Protein AF-A0AAJ2U701-F1 (afdb_monomer)

Sequence (96 aa):
MCEDTARRWRHRFCLERLEGLEDRPRPGRPRVFTPVEVAEVKALACSHPADHDLPLTRWSTTEFGVDRHGSPTPCGRSTRSSSATSPNLSLNSPMK

pLDDT: mean 72.24, std 18.46, range [38.38, 95.12]

Mean predicted aligned error: 15.22 Å

Structure (mmCIF, N/CA/C/O backbone):
data_AF-A0AAJ2U701-F1
#
_entry.id   AF-A0AAJ2U701-F1
#
loop_
_atom_site.group_PDB
_atom_site.id
_atom_site.type_symbol
_a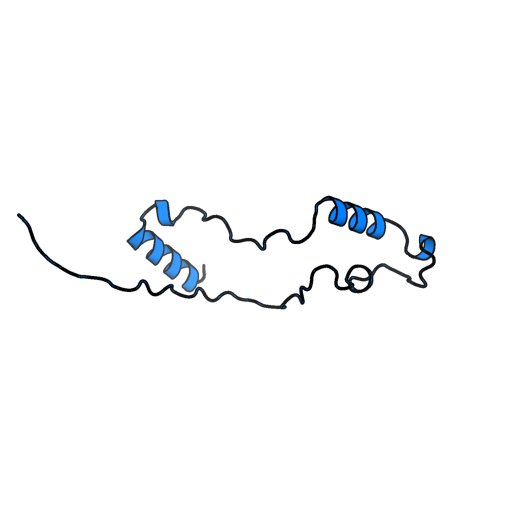tom_site.label_atom_id
_atom_site.label_alt_id
_atom_site.label_comp_id
_atom_site.label_asym_id
_atom_site.label_entity_id
_atom_site.label_seq_id
_atom_site.pdbx_PDB_ins_code
_atom_site.Cartn_x
_ato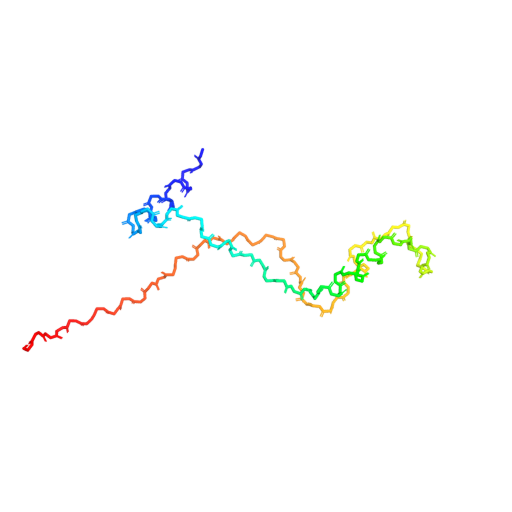m_site.Cartn_y
_atom_site.Cartn_z
_atom_site.occupancy
_atom_site.B_iso_or_equiv
_atom_site.auth_seq_id
_atom_site.auth_comp_id
_atom_site.auth_asym_id
_atom_site.auth_atom_id
_atom_site.pdbx_PDB_model_num
ATOM 1 N N . MET A 1 1 ? 5.815 15.409 22.599 1.00 57.53 1 MET A N 1
ATOM 2 C CA . MET A 1 1 ? 4.475 14.848 22.310 1.00 57.53 1 MET A CA 1
ATOM 3 C C . MET A 1 1 ? 3.561 15.992 21.904 1.00 57.53 1 MET A C 1
ATOM 5 O O . MET A 1 1 ? 3.487 16.955 22.652 1.00 57.53 1 MET A O 1
ATOM 9 N N . CYS A 1 2 ? 2.923 15.946 20.734 1.00 81.12 2 CYS A N 1
ATOM 10 C CA . CYS A 1 2 ? 2.004 17.012 20.317 1.00 81.12 2 CYS A CA 1
ATOM 11 C C . CYS A 1 2 ? 0.693 16.977 21.126 1.00 81.12 2 CYS A C 1
ATOM 13 O O . CYS A 1 2 ? 0.215 15.905 21.515 1.00 81.12 2 CYS A O 1
ATOM 15 N N . GLU A 1 3 ? 0.112 18.152 21.375 1.00 83.56 3 GLU A N 1
ATOM 16 C CA . GLU A 1 3 ? -1.090 18.320 22.201 1.00 83.56 3 GLU A CA 1
ATOM 17 C C . GLU A 1 3 ? -2.289 17.523 21.657 1.00 83.56 3 GLU A C 1
ATOM 19 O O . GLU A 1 3 ? -3.021 16.886 22.420 1.00 83.56 3 GLU A O 1
ATOM 24 N N . ASP A 1 4 ? -2.433 17.466 20.331 1.00 84.19 4 ASP A N 1
ATOM 25 C CA . ASP A 1 4 ? -3.494 16.730 19.636 1.00 84.19 4 ASP A CA 1
ATOM 26 C C . ASP A 1 4 ? -3.492 15.228 19.921 1.00 84.19 4 ASP A C 1
ATOM 28 O O . ASP A 1 4 ? -4.549 14.589 19.972 1.00 84.19 4 ASP A O 1
ATOM 32 N N . THR A 1 5 ? -2.308 14.645 20.109 1.00 85.25 5 THR A N 1
ATOM 33 C CA . THR A 1 5 ? -2.183 13.224 20.445 1.00 85.25 5 THR A CA 1
ATOM 34 C C . THR A 1 5 ? -2.594 13.006 21.897 1.00 85.25 5 THR A C 1
ATOM 36 O O . THR A 1 5 ? -3.423 12.140 22.172 1.00 85.25 5 THR A O 1
ATOM 39 N N . ALA A 1 6 ? -2.134 13.856 22.822 1.00 88.62 6 ALA A N 1
ATOM 40 C CA . ALA A 1 6 ? -2.512 13.768 24.233 1.00 88.62 6 ALA A CA 1
ATOM 41 C C . ALA A 1 6 ? -4.021 1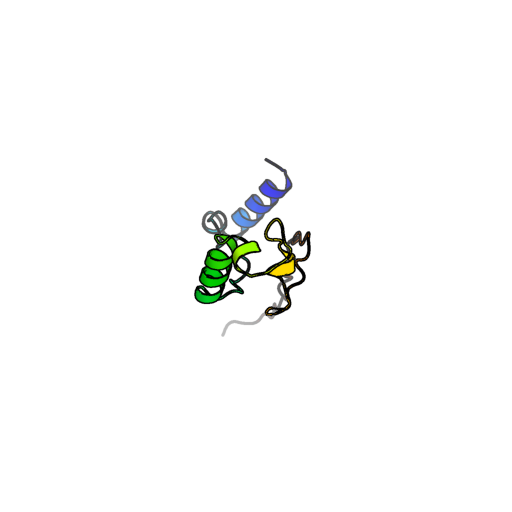3.981 24.466 1.00 88.62 6 ALA A C 1
ATOM 43 O O . ALA A 1 6 ? -4.607 13.324 25.329 1.00 88.62 6 ALA A O 1
ATOM 44 N N . ARG A 1 7 ? -4.673 14.872 23.703 1.00 91.50 7 ARG A N 1
ATOM 45 C CA . ARG A 1 7 ? -6.136 15.072 23.750 1.00 91.50 7 ARG A CA 1
ATOM 46 C C . ARG A 1 7 ? -6.896 13.813 23.312 1.00 91.50 7 ARG A C 1
ATOM 48 O O . ARG A 1 7 ? -7.831 13.399 23.992 1.00 91.50 7 ARG A O 1
ATOM 55 N N . ARG A 1 8 ? -6.460 13.156 22.230 1.00 87.56 8 ARG A N 1
ATOM 56 C CA . ARG A 1 8 ? -7.072 11.907 21.726 1.00 87.56 8 ARG A CA 1
ATOM 57 C C . ARG A 1 8 ? -6.952 10.750 22.713 1.00 87.56 8 ARG A C 1
ATOM 59 O O . ARG A 1 8 ? -7.890 9.978 22.872 1.00 87.56 8 ARG A O 1
ATOM 66 N N . TRP A 1 9 ? -5.802 10.627 23.369 1.00 91.06 9 TRP A N 1
ATOM 67 C CA . TRP A 1 9 ? -5.564 9.588 24.372 1.00 91.06 9 TRP A CA 1
ATOM 68 C C . TRP A 1 9 ? -6.424 9.805 25.615 1.00 91.06 9 TRP A C 1
ATOM 70 O O . TRP A 1 9 ? -7.078 8.870 26.064 1.00 91.06 9 TRP A O 1
ATOM 80 N N . ARG A 1 10 ? -6.511 11.049 26.106 1.00 93.06 10 ARG A N 1
ATOM 81 C CA . ARG A 1 10 ? -7.396 11.404 27.226 1.00 93.06 10 ARG A CA 1
ATOM 82 C C . ARG A 1 10 ? -8.864 11.112 26.921 1.00 93.06 10 ARG A C 1
ATOM 84 O O . ARG A 1 10 ? -9.538 10.515 27.748 1.00 93.06 10 ARG A O 1
ATOM 91 N N . HIS A 1 11 ? -9.338 11.470 25.728 1.00 92.81 11 HIS A N 1
ATOM 92 C CA . HIS A 1 11 ? -10.712 11.179 25.315 1.00 92.81 11 HIS A CA 1
ATOM 93 C C . HIS A 1 11 ? -11.012 9.671 25.310 1.00 92.81 11 HIS A C 1
ATOM 95 O O . HIS A 1 11 ? -12.011 9.2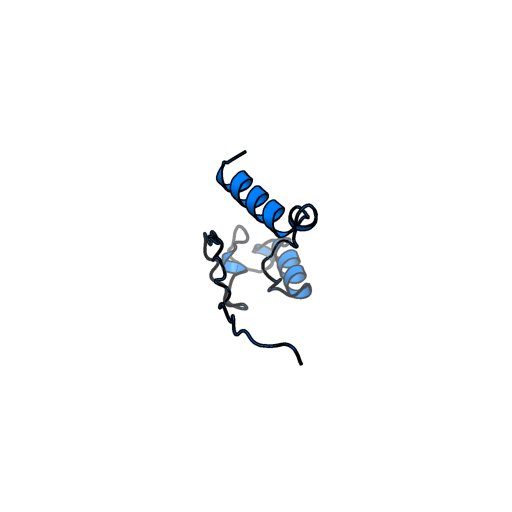53 25.887 1.00 92.81 11 HIS A O 1
ATOM 101 N N . ARG A 1 12 ? -10.117 8.850 24.737 1.00 92.31 12 ARG A N 1
ATOM 102 C CA . ARG A 1 12 ? -10.259 7.383 24.754 1.00 92.31 12 ARG A CA 1
ATOM 103 C C . ARG A 1 12 ? -10.255 6.822 26.175 1.00 92.31 12 ARG A C 1
ATOM 105 O O . ARG A 1 12 ? -11.114 6.018 26.507 1.00 92.31 12 ARG A O 1
ATOM 112 N N . PHE A 1 13 ? -9.357 7.301 27.032 1.00 91.50 13 PHE A N 1
ATOM 113 C CA . PHE A 1 13 ? -9.283 6.864 28.426 1.00 91.50 13 PHE A CA 1
ATOM 114 C C . PHE A 1 13 ? -10.549 7.205 29.230 1.00 91.50 13 PHE A C 1
ATOM 116 O O . PHE A 1 13 ? -11.000 6.406 30.045 1.00 91.50 13 PHE A O 1
ATOM 123 N N . CYS A 1 14 ? -11.152 8.374 29.007 1.00 95.12 14 CYS A N 1
ATOM 124 C CA . CYS A 1 14 ? -12.393 8.749 29.687 1.00 95.12 14 CYS A CA 1
ATOM 125 C C . CYS A 1 14 ? -13.571 7.826 29.336 1.00 95.12 14 CYS A C 1
ATOM 127 O O . CYS A 1 14 ? -14.429 7.612 30.188 1.00 95.12 14 CYS A O 1
ATOM 129 N N . LEU A 1 15 ? -13.610 7.295 28.110 1.00 93.94 15 LEU A N 1
ATOM 130 C CA . LEU A 1 15 ? -14.702 6.449 27.620 1.00 93.94 15 LEU A CA 1
ATOM 131 C C . LEU A 1 15 ? -14.465 4.959 27.889 1.00 93.94 15 LEU A C 1
ATOM 133 O O . LEU A 1 15 ? -15.362 4.265 28.351 1.00 93.94 15 LEU A O 1
ATOM 137 N N . GLU A 1 16 ? -13.255 4.483 27.609 1.00 92.94 16 GLU A N 1
ATOM 138 C CA . GLU A 1 16 ? -12.916 3.055 27.518 1.00 92.94 16 GLU A CA 1
ATOM 139 C C . GLU A 1 16 ? -11.844 2.649 28.552 1.00 92.94 16 GLU A C 1
ATOM 141 O O . GLU A 1 16 ? -11.382 1.513 28.575 1.00 92.94 16 GLU A O 1
ATOM 146 N N . ARG A 1 17 ? -11.411 3.575 29.423 1.00 92.44 17 ARG A N 1
ATOM 147 C CA . ARG A 1 17 ? -10.377 3.348 30.451 1.00 92.44 17 ARG A CA 1
ATOM 148 C C . ARG A 1 17 ? -9.099 2.755 29.843 1.00 92.44 17 ARG A C 1
ATOM 150 O O . ARG A 1 17 ? -8.515 3.363 28.947 1.00 92.44 17 ARG A O 1
ATOM 157 N N . LEU A 1 18 ? -8.625 1.630 30.377 1.00 91.19 18 LEU A N 1
ATOM 158 C CA . LEU A 1 18 ? -7.398 0.969 29.935 1.00 91.19 18 LEU A CA 1
ATOM 159 C C . LEU A 1 18 ? -7.559 0.332 28.546 1.00 91.19 18 LEU A C 1
ATOM 161 O O . LEU A 1 18 ? -6.629 0.426 27.751 1.00 91.19 18 LEU A O 1
ATOM 165 N N . GLU A 1 19 ? -8.738 -0.205 28.217 1.00 86.56 19 GLU A N 1
ATOM 166 C CA . GLU A 1 19 ? -9.031 -0.830 26.913 1.00 86.56 19 GLU A CA 1
ATOM 167 C C . GLU A 1 19 ? -8.897 0.181 25.760 1.00 86.56 19 GLU A C 1
ATOM 169 O O . GLU A 1 19 ? -8.384 -0.128 24.687 1.00 86.56 19 GLU A O 1
ATOM 174 N N . GLY A 1 20 ? -9.241 1.452 26.000 1.00 87.19 20 GLY A N 1
ATOM 175 C CA . GLY A 1 20 ? -9.104 2.516 24.997 1.00 87.19 20 GLY A CA 1
ATOM 176 C C . GLY A 1 20 ? -7.670 2.908 24.649 1.00 87.19 20 GLY A C 1
ATOM 177 O O . GLY A 1 20 ? -7.444 3.642 23.673 1.00 87.19 20 GLY A O 1
ATOM 178 N N . LEU A 1 21 ? -6.705 2.450 25.446 1.00 90.31 21 LEU A N 1
ATOM 179 C CA . LEU A 1 21 ? -5.283 2.694 25.243 1.00 90.31 21 LEU A CA 1
ATOM 180 C C . LEU A 1 21 ? -4.583 1.572 24.476 1.00 90.31 21 LEU A C 1
ATOM 182 O O . LEU A 1 21 ? -3.436 1.770 24.073 1.00 90.31 21 LEU A O 1
ATOM 186 N N . GLU A 1 22 ? -5.261 0.448 24.238 1.00 89.75 22 GLU A N 1
ATOM 187 C CA . GLU A 1 22 ? -4.720 -0.642 23.434 1.00 89.75 22 GLU A CA 1
ATOM 188 C C . GLU A 1 22 ? -4.449 -0.199 21.989 1.00 89.75 22 GLU A C 1
ATOM 190 O O . GLU A 1 22 ? -5.074 0.732 21.451 1.00 89.75 22 GLU A O 1
ATOM 195 N N . ASP A 1 23 ? -3.473 -0.859 21.358 1.00 86.62 23 ASP A N 1
ATOM 196 C CA . ASP A 1 23 ? -3.154 -0.613 19.957 1.00 86.62 23 ASP A CA 1
ATOM 197 C C . ASP A 1 23 ? -4.287 -1.155 19.091 1.00 86.62 23 ASP A C 1
ATOM 199 O O . ASP A 1 23 ? -4.455 -2.359 18.892 1.00 86.62 23 ASP A O 1
ATOM 203 N N . ARG A 1 24 ? -5.115 -0.235 18.603 1.00 83.44 24 ARG A N 1
ATOM 204 C CA . ARG A 1 24 ? -6.213 -0.591 17.713 1.00 83.44 24 ARG A CA 1
ATOM 205 C C . ARG A 1 24 ? -5.638 -1.097 16.395 1.00 83.44 24 ARG A C 1
ATOM 207 O O . ARG A 1 24 ? -4.650 -0.532 15.918 1.00 83.44 24 ARG A O 1
ATOM 214 N N . PRO A 1 25 ? -6.290 -2.081 15.751 1.00 82.62 25 PRO A N 1
ATOM 215 C CA . PRO A 1 25 ? -5.847 -2.583 14.461 1.00 82.62 25 PRO A CA 1
ATOM 216 C C . PRO A 1 25 ? -5.690 -1.406 13.505 1.00 82.62 25 PRO A C 1
ATOM 218 O O . PRO A 1 25 ? -6.653 -0.694 13.211 1.00 82.62 25 PRO A O 1
ATOM 221 N N . ARG A 1 26 ? -4.453 -1.160 13.062 1.00 82.25 26 ARG A N 1
ATOM 222 C CA . ARG A 1 26 ? -4.151 -0.045 12.171 1.00 82.25 26 ARG A CA 1
ATOM 223 C C . ARG A 1 26 ? -4.950 -0.269 10.889 1.00 82.25 26 ARG A C 1
ATOM 225 O O . ARG A 1 26 ? -4.688 -1.267 10.215 1.00 82.25 26 ARG A O 1
ATOM 232 N N . PRO A 1 27 ? -5.903 0.613 10.532 1.00 75.94 27 PRO A N 1
ATOM 233 C CA . PRO A 1 27 ? -6.618 0.481 9.275 1.00 75.94 27 PRO A CA 1
ATOM 234 C C . PRO A 1 27 ? -5.609 0.712 8.148 1.00 75.94 27 PRO A C 1
ATOM 236 O O . PRO A 1 27 ? -5.262 1.841 7.804 1.00 75.94 27 PRO A O 1
ATOM 239 N N . GLY A 1 28 ? -5.043 -0.383 7.651 1.00 82.19 28 GLY A N 1
ATOM 240 C CA . GLY A 1 28 ? -4.170 -0.402 6.492 1.00 82.19 28 GLY A CA 1
ATOM 241 C C . GLY A 1 28 ? -5.000 -0.372 5.217 1.00 82.19 28 GLY A C 1
ATOM 242 O O . GLY A 1 28 ? -6.173 -0.743 5.206 1.00 82.19 28 GLY A O 1
ATOM 243 N N . ARG A 1 29 ? -4.383 0.048 4.112 1.00 79.31 29 ARG A N 1
ATOM 244 C CA . ARG A 1 29 ? -4.997 -0.119 2.795 1.00 79.31 29 ARG A CA 1
ATOM 245 C C . ARG A 1 29 ? -5.153 -1.624 2.523 1.00 79.31 29 ARG A C 1
ATOM 247 O O . ARG A 1 29 ? -4.165 -2.346 2.688 1.00 79.31 29 ARG A O 1
ATOM 254 N N . PRO A 1 30 ? -6.338 -2.104 2.105 1.00 80.12 30 PRO A N 1
ATOM 255 C CA . PRO A 1 30 ? -6.489 -3.495 1.699 1.00 80.12 30 PRO A CA 1
ATOM 256 C C . PRO A 1 30 ? -5.514 -3.810 0.560 1.00 80.12 30 PRO A C 1
ATOM 258 O O . PRO A 1 30 ? -5.219 -2.955 -0.281 1.00 80.12 30 PRO A O 1
ATOM 261 N N . ARG A 1 31 ? -4.973 -5.031 0.552 1.00 78.38 31 ARG A N 1
ATOM 262 C CA . ARG A 1 31 ? -4.083 -5.480 -0.523 1.00 78.38 31 ARG A CA 1
ATOM 263 C C . ARG A 1 31 ? -4.892 -5.549 -1.816 1.00 78.38 31 ARG A C 1
ATOM 265 O O . ARG A 1 31 ? -5.885 -6.258 -1.872 1.00 78.38 31 ARG A O 1
ATOM 272 N N . VAL A 1 32 ? -4.465 -4.786 -2.819 1.00 85.19 32 VAL A N 1
ATOM 273 C CA . VAL A 1 32 ? -5.130 -4.722 -4.132 1.00 85.19 32 VAL A CA 1
ATOM 274 C C . VAL A 1 32 ? -4.557 -5.761 -5.097 1.00 85.19 32 VAL A C 1
ATOM 276 O O . VAL A 1 32 ? -5.280 -6.279 -5.931 1.00 85.19 32 VAL A O 1
ATOM 279 N N . PHE A 1 33 ? -3.277 -6.101 -4.950 1.00 82.31 33 PHE A N 1
ATOM 280 C CA . PHE A 1 33 ? -2.582 -7.032 -5.833 1.00 82.31 33 PHE A CA 1
ATOM 281 C C . PHE A 1 33 ? -2.562 -8.440 -5.252 1.00 82.31 33 PHE A C 1
ATOM 283 O O . PHE A 1 33 ? -2.300 -8.629 -4.055 1.00 82.31 33 PHE A O 1
ATOM 290 N N . THR A 1 34 ? -2.782 -9.424 -6.117 1.00 87.75 34 THR A N 1
ATOM 291 C CA . THR A 1 34 ? -2.620 -10.834 -5.768 1.00 87.75 34 THR A CA 1
ATOM 292 C C . THR A 1 34 ? -1.136 -11.153 -5.525 1.00 87.75 34 THR A C 1
ATOM 294 O O . THR A 1 34 ? -0.250 -10.491 -6.073 1.00 87.75 34 THR A O 1
ATOM 297 N N . PRO A 1 35 ? -0.808 -12.157 -4.691 1.00 86.12 35 PRO A N 1
ATOM 298 C CA . PRO A 1 35 ? 0.587 -12.522 -4.437 1.00 86.12 35 PRO A CA 1
ATOM 299 C C . PRO A 1 35 ? 1.321 -12.985 -5.704 1.00 86.12 35 PRO A C 1
ATOM 301 O O . PRO A 1 35 ? 2.525 -12.766 -5.804 1.00 86.12 35 PRO A O 1
ATOM 304 N N . VAL A 1 36 ? 0.599 -13.579 -6.661 1.00 89.56 36 VAL A N 1
ATOM 305 C CA . VAL A 1 36 ? 1.138 -14.016 -7.956 1.00 89.56 36 VAL A CA 1
ATOM 306 C C . VAL A 1 36 ? 1.549 -12.807 -8.793 1.00 89.56 36 VAL A C 1
ATOM 308 O O . VAL A 1 36 ? 2.710 -12.714 -9.173 1.00 89.56 36 VAL A O 1
ATOM 311 N N . GLU A 1 37 ? 0.666 -11.817 -8.954 1.00 87.25 37 GLU A N 1
ATOM 312 C CA . GLU A 1 37 ? 0.997 -10.571 -9.665 1.00 87.25 37 GLU A CA 1
ATOM 313 C C . GLU A 1 37 ? 2.187 -9.845 -9.019 1.00 87.25 37 GLU A C 1
ATOM 315 O O . GLU A 1 37 ? 3.065 -9.325 -9.705 1.00 87.25 37 GLU A O 1
ATOM 320 N N . VAL A 1 38 ? 2.262 -9.828 -7.682 1.00 88.06 38 VAL A N 1
ATOM 321 C CA . VAL A 1 38 ? 3.406 -9.235 -6.971 1.00 88.06 38 VAL A CA 1
ATOM 322 C C . VAL A 1 38 ? 4.700 -9.997 -7.260 1.00 88.06 38 VAL A C 1
ATOM 324 O O . VAL A 1 38 ? 5.756 -9.373 -7.365 1.00 88.06 38 VAL A O 1
ATOM 327 N N . ALA A 1 39 ? 4.649 -11.325 -7.352 1.00 90.44 39 ALA A N 1
ATOM 328 C CA . ALA A 1 39 ? 5.815 -12.142 -7.668 1.00 90.44 39 ALA A CA 1
ATOM 329 C C . ALA A 1 39 ? 6.280 -11.924 -9.115 1.00 90.44 39 ALA A C 1
ATOM 331 O O . ALA A 1 39 ? 7.476 -11.755 -9.338 1.00 90.44 39 ALA A O 1
ATOM 332 N N . GLU A 1 40 ? 5.351 -11.840 -10.067 1.00 88.00 40 GLU A N 1
ATOM 333 C CA . GLU A 1 40 ? 5.639 -11.564 -11.479 1.00 88.00 40 GLU A CA 1
ATOM 334 C C . GLU A 1 40 ? 6.280 -10.187 -11.669 1.00 88.00 40 GLU A C 1
ATOM 336 O O . GLU A 1 40 ? 7.344 -10.076 -12.276 1.00 88.00 40 GLU A O 1
ATOM 341 N N . VAL A 1 41 ? 5.699 -9.138 -11.075 1.00 87.44 41 VAL A N 1
ATOM 342 C CA . VAL A 1 41 ? 6.263 -7.779 -11.147 1.00 87.44 41 VAL A CA 1
ATOM 343 C C . VAL A 1 41 ? 7.653 -7.725 -10.514 1.00 87.44 41 VAL A C 1
ATOM 345 O O . VAL A 1 41 ? 8.543 -7.057 -11.035 1.00 87.44 41 VAL A O 1
ATOM 348 N N . LYS A 1 42 ? 7.875 -8.448 -9.410 1.00 88.88 42 LYS A N 1
ATOM 349 C CA . LYS A 1 42 ? 9.206 -8.546 -8.793 1.00 88.88 42 LYS A CA 1
ATOM 350 C C . LYS A 1 42 ? 10.204 -9.271 -9.690 1.00 88.88 42 LYS A C 1
ATOM 352 O O . LYS A 1 42 ? 11.330 -8.803 -9.806 1.00 88.88 42 LYS A O 1
ATOM 357 N N . ALA A 1 43 ? 9.805 -10.375 -10.320 1.00 89.50 43 ALA A N 1
ATOM 358 C CA . ALA A 1 43 ? 10.659 -11.105 -11.251 1.00 89.50 43 ALA A CA 1
ATOM 359 C C . ALA A 1 43 ? 11.062 -10.216 -12.439 1.00 89.50 43 ALA A C 1
ATOM 361 O O . ALA A 1 43 ? 12.247 -10.120 -12.755 1.00 89.50 43 ALA A O 1
ATOM 362 N N . LEU A 1 44 ? 10.100 -9.486 -13.015 1.00 87.44 44 LEU A N 1
ATOM 363 C CA . LEU A 1 44 ? 10.349 -8.509 -14.076 1.00 87.44 44 LEU A CA 1
ATOM 364 C C . LEU A 1 44 ? 11.294 -7.393 -13.611 1.00 87.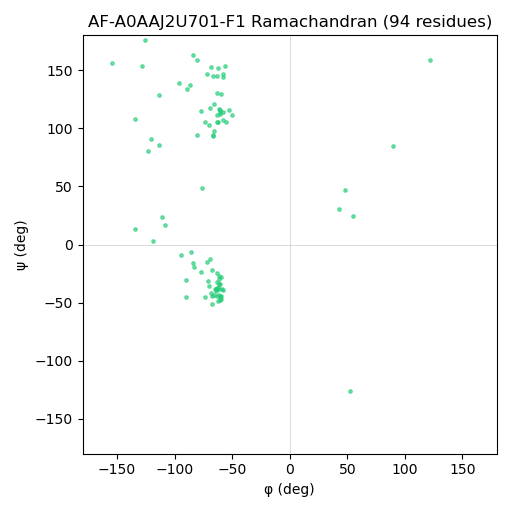44 44 LEU A C 1
ATOM 366 O O . LEU A 1 44 ? 12.292 -7.117 -14.270 1.00 87.44 44 LEU A O 1
ATOM 370 N N . ALA A 1 45 ? 11.058 -6.803 -12.438 1.00 85.69 45 ALA A N 1
ATOM 371 C CA . ALA A 1 45 ? 11.910 -5.738 -11.909 1.00 85.69 45 ALA A CA 1
ATOM 372 C C . ALA A 1 45 ? 13.360 -6.177 -11.625 1.00 85.69 45 ALA A C 1
ATOM 374 O O . ALA A 1 45 ? 14.260 -5.337 -11.621 1.00 85.69 45 ALA A O 1
ATOM 375 N N . CYS A 1 46 ? 13.593 -7.470 -11.386 1.00 89.31 46 CYS A N 1
ATOM 376 C CA . CYS A 1 46 ? 14.929 -8.033 -11.189 1.00 89.31 46 CYS A CA 1
ATOM 377 C C . CYS A 1 46 ? 15.662 -8.378 -12.497 1.00 89.31 46 CYS A C 1
ATOM 379 O O . CYS A 1 46 ? 16.875 -8.567 -12.460 1.00 89.31 46 CYS A O 1
ATOM 381 N N . SER A 1 47 ? 14.962 -8.463 -13.630 1.00 86.06 47 SER A N 1
ATOM 382 C CA . SER A 1 47 ? 15.572 -8.656 -14.958 1.00 86.06 47 SER A CA 1
ATOM 383 C C . SER A 1 47 ? 16.039 -7.331 -15.575 1.00 86.06 47 SER A C 1
ATOM 385 O O . SER A 1 47 ? 15.632 -6.269 -15.102 1.00 86.06 47 SER A O 1
ATOM 387 N N . HIS A 1 48 ? 16.907 -7.337 -16.593 1.00 82.94 48 HIS A N 1
ATOM 388 C CA . HIS A 1 48 ? 17.331 -6.093 -17.241 1.00 82.94 48 HIS A CA 1
ATOM 389 C C . HIS A 1 48 ? 16.335 -5.715 -18.352 1.00 82.94 48 HIS A C 1
ATOM 391 O O . HIS A 1 48 ? 15.927 -6.592 -19.105 1.00 82.94 48 HIS A O 1
ATOM 397 N N . PRO A 1 49 ? 15.931 -4.439 -18.515 1.00 82.56 49 PRO A N 1
ATOM 398 C CA . PRO A 1 49 ? 14.963 -4.075 -19.552 1.00 82.56 49 PRO A CA 1
ATOM 399 C C . PRO A 1 49 ? 15.429 -4.405 -20.978 1.00 82.56 49 PRO A C 1
ATOM 401 O O . PRO A 1 49 ? 14.592 -4.677 -21.834 1.00 82.56 49 PRO A O 1
ATOM 404 N N . ALA A 1 50 ? 16.746 -4.426 -21.224 1.00 80.94 50 ALA A N 1
ATOM 405 C CA . ALA A 1 50 ? 17.291 -4.830 -22.520 1.00 80.94 50 ALA A CA 1
ATOM 406 C C . ALA A 1 50 ? 17.065 -6.321 -22.829 1.00 80.94 50 ALA A C 1
ATOM 408 O O . ALA A 1 50 ? 17.037 -6.684 -23.998 1.00 80.94 50 ALA A O 1
ATOM 409 N N . ASP A 1 51 ? 16.846 -7.163 -21.812 1.00 83.00 51 ASP A N 1
ATOM 410 C CA . ASP A 1 51 ? 16.484 -8.577 -21.998 1.00 83.00 51 ASP A CA 1
ATOM 411 C C . ASP A 1 51 ? 15.042 -8.735 -22.519 1.00 83.00 51 ASP A C 1
ATOM 413 O O . ASP A 1 51 ? 14.660 -9.810 -22.973 1.00 83.00 51 ASP A O 1
ATOM 417 N N . HIS A 1 52 ? 14.236 -7.669 -22.444 1.00 79.81 52 HIS A N 1
ATOM 418 C CA . HIS A 1 52 ? 12.836 -7.628 -22.883 1.00 79.81 52 HIS A CA 1
ATOM 419 C C . HIS A 1 52 ? 12.640 -6.808 -24.163 1.00 79.81 52 HIS A C 1
ATOM 421 O O . HIS A 1 52 ? 11.519 -6.392 -24.451 1.00 79.81 52 HIS A O 1
ATOM 427 N N . ASP A 1 53 ? 13.722 -6.528 -24.900 1.00 78.38 53 ASP A N 1
ATOM 428 C CA . ASP A 1 53 ? 13.724 -5.722 -26.132 1.00 78.38 53 ASP A CA 1
ATOM 429 C C . ASP A 1 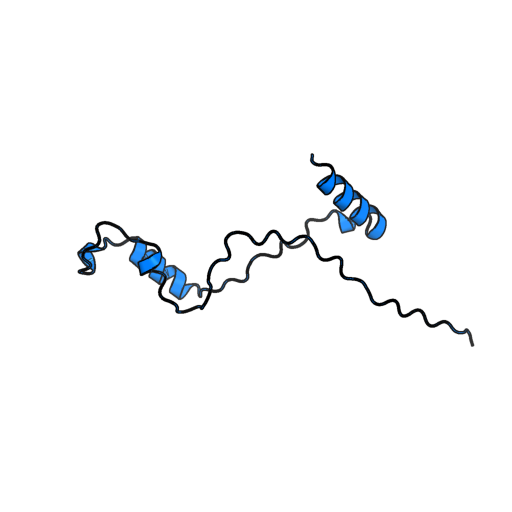53 ? 13.106 -4.319 -25.965 1.00 78.38 53 ASP A C 1
ATOM 431 O O . ASP A 1 53 ? 12.639 -3.688 -26.918 1.00 78.38 53 ASP A O 1
ATOM 435 N N . LEU A 1 54 ? 13.116 -3.794 -24.735 1.00 79.31 54 LEU A N 1
ATOM 436 C CA . LEU A 1 54 ? 12.635 -2.452 -24.440 1.00 79.31 54 LEU A CA 1
ATOM 437 C C . LEU A 1 54 ? 13.792 -1.454 -24.589 1.00 79.31 54 LEU A C 1
ATOM 439 O O . LEU A 1 54 ? 14.866 -1.679 -24.022 1.00 79.31 54 LEU A O 1
ATOM 443 N N . PRO A 1 55 ? 13.597 -0.301 -25.261 1.00 79.25 55 PRO A N 1
ATOM 444 C CA . PRO A 1 55 ? 14.598 0.765 -25.339 1.00 79.25 55 PRO A CA 1
ATOM 445 C C . PRO A 1 55 ? 14.666 1.558 -24.019 1.00 79.25 55 PRO A C 1
ATOM 447 O O . PRO A 1 55 ? 14.598 2.787 -23.996 1.00 79.25 55 PRO A O 1
ATOM 450 N N . LEU A 1 56 ? 14.755 0.850 -22.893 1.00 79.38 56 LEU A N 1
ATOM 451 C CA . LEU A 1 56 ? 14.758 1.396 -21.544 1.00 79.38 56 LEU A CA 1
ATOM 452 C C . LEU A 1 56 ? 16.117 1.155 -20.894 1.00 79.38 56 LEU A C 1
ATOM 454 O O . LEU A 1 56 ? 16.597 0.032 -20.799 1.00 79.38 56 LEU A O 1
ATOM 458 N N . THR A 1 57 ? 16.720 2.212 -20.356 1.00 81.88 57 THR A N 1
ATOM 459 C CA . THR A 1 57 ? 17.963 2.089 -19.575 1.00 81.88 57 THR A CA 1
ATOM 460 C C . THR A 1 57 ? 17.706 1.562 -18.158 1.00 81.88 57 THR A C 1
ATOM 462 O O . THR A 1 57 ? 18.596 1.008 -17.518 1.00 81.88 57 THR A O 1
ATOM 465 N N . ARG A 1 58 ? 16.488 1.746 -17.639 1.00 82.50 58 ARG A N 1
ATOM 466 C CA . ARG A 1 58 ? 16.051 1.266 -16.322 1.00 82.50 58 ARG A CA 1
ATOM 467 C C . ARG A 1 58 ? 14.538 1.078 -16.306 1.00 82.50 58 ARG A C 1
ATOM 469 O O . ARG A 1 58 ? 13.828 1.780 -17.024 1.00 82.50 58 ARG A O 1
ATOM 476 N N . TRP A 1 59 ? 14.049 0.225 -15.415 1.00 83.12 59 TRP A N 1
ATOM 477 C CA . TRP A 1 59 ? 12.618 0.123 -15.147 1.00 83.12 59 TRP A CA 1
ATOM 478 C C . TRP A 1 59 ? 12.043 1.428 -14.580 1.00 83.12 59 TRP A C 1
ATOM 480 O O . TRP A 1 59 ? 12.698 2.128 -13.799 1.00 83.12 59 TRP A O 1
ATOM 490 N N . SER A 1 60 ? 10.801 1.746 -14.947 1.00 80.94 60 SER A N 1
ATOM 491 C CA . SER A 1 60 ? 10.060 2.893 -14.417 1.00 80.94 60 SER A CA 1
ATOM 492 C C . SER A 1 60 ? 8.683 2.459 -13.907 1.00 80.94 60 SER A C 1
ATOM 494 O O . SER A 1 60 ? 8.125 1.463 -14.362 1.00 80.94 60 SER A O 1
ATOM 496 N N . THR A 1 61 ? 8.122 3.201 -12.948 1.00 73.00 61 THR A N 1
ATOM 497 C CA . THR A 1 61 ? 6.798 2.904 -12.375 1.00 73.00 61 THR A CA 1
ATOM 498 C C . THR A 1 61 ? 5.683 2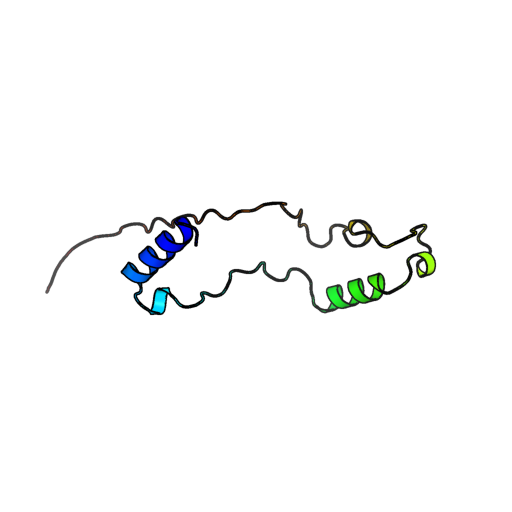.967 -13.422 1.00 73.00 61 THR A C 1
ATOM 500 O O . THR A 1 61 ? 4.687 2.268 -13.275 1.00 73.00 61 THR A O 1
ATOM 503 N N . THR A 1 62 ? 5.853 3.765 -14.481 1.00 74.19 62 THR A N 1
ATOM 504 C CA . THR A 1 62 ? 4.900 3.858 -15.597 1.00 74.19 62 THR A CA 1
ATOM 505 C C . THR A 1 62 ? 4.805 2.540 -16.362 1.00 74.19 62 THR A C 1
ATOM 507 O O . THR A 1 62 ? 3.705 2.118 -16.700 1.00 74.19 62 THR A O 1
ATOM 510 N N . GLU A 1 63 ? 5.927 1.837 -16.538 1.00 70.69 63 GLU A N 1
ATOM 511 C CA . GLU A 1 63 ? 5.973 0.563 -17.275 1.00 70.69 63 GLU A CA 1
ATOM 512 C C . GLU A 1 63 ? 5.293 -0.580 -16.513 1.00 70.69 63 GLU A C 1
ATOM 514 O O . GLU A 1 63 ? 4.675 -1.458 -17.105 1.00 70.69 63 GLU A O 1
ATOM 519 N N . PHE A 1 64 ? 5.339 -0.548 -15.178 1.00 69.62 64 PHE A N 1
ATOM 520 C CA . PHE A 1 64 ? 4.585 -1.482 -14.331 1.00 69.62 64 PHE A CA 1
ATOM 521 C C . PHE A 1 64 ? 3.146 -1.018 -14.055 1.00 69.62 64 PHE A C 1
ATOM 523 O O . PHE A 1 64 ? 2.374 -1.730 -13.412 1.00 69.62 64 PHE A O 1
ATOM 530 N N . GLY A 1 65 ? 2.804 0.198 -14.483 1.00 62.69 65 GLY A N 1
ATOM 531 C CA . GLY A 1 65 ? 1.667 0.977 -14.006 1.00 62.69 65 GLY A CA 1
ATOM 532 C C . GLY A 1 65 ? 0.542 1.158 -15.017 1.00 62.69 65 GLY A C 1
ATOM 533 O O . GLY A 1 65 ? -0.222 2.112 -14.884 1.00 62.69 65 GLY A O 1
ATOM 534 N N . VAL A 1 66 ? 0.406 0.277 -16.010 1.00 48.44 66 VAL A N 1
ATOM 535 C CA . VAL A 1 66 ? -0.760 0.299 -16.903 1.00 48.44 66 VAL A CA 1
ATOM 536 C C . VAL A 1 66 ? -1.944 -0.382 -16.214 1.00 48.44 66 VAL A C 1
ATOM 538 O O . VAL A 1 66 ? -2.081 -1.603 -16.200 1.00 48.44 66 VAL A O 1
ATOM 541 N N . ASP A 1 67 ? -2.750 0.456 -15.565 1.00 52.69 67 ASP A N 1
ATOM 542 C CA . ASP A 1 67 ? -4.221 0.437 -15.518 1.00 52.69 67 ASP A CA 1
ATOM 543 C C . ASP A 1 67 ? -4.957 -0.907 -15.341 1.00 52.69 67 ASP A C 1
ATOM 545 O O . ASP A 1 67 ? -6.075 -1.077 -15.812 1.00 52.69 67 ASP A O 1
ATOM 549 N N . ARG A 1 68 ? -4.387 -1.896 -14.645 1.00 51.53 68 ARG A N 1
ATOM 550 C CA . ARG A 1 68 ? -5.134 -3.138 -14.358 1.00 51.53 68 ARG A CA 1
ATOM 551 C C . ARG A 1 68 ? -6.046 -3.026 -13.130 1.00 51.53 68 ARG A C 1
ATOM 553 O O . ARG A 1 68 ? -6.984 -3.799 -12.995 1.00 51.53 68 ARG A O 1
ATOM 560 N N . HIS A 1 69 ? -5.791 -2.048 -12.252 1.00 54.47 69 HIS A N 1
ATOM 561 C CA . HIS A 1 69 ? -6.435 -1.940 -10.931 1.00 54.47 69 HIS A CA 1
ATOM 562 C C . HIS A 1 69 ? -6.943 -0.531 -10.570 1.00 54.47 69 HIS A C 1
ATOM 564 O O . HIS A 1 69 ? -7.240 -0.277 -9.402 1.00 54.47 69 HIS A O 1
ATOM 570 N N . GLY A 1 70 ? -7.028 0.396 -11.538 1.00 49.03 70 GLY A N 1
ATOM 571 C CA . GLY A 1 70 ? -7.761 1.665 -11.403 1.00 49.03 70 GLY A CA 1
ATOM 572 C C . GLY A 1 70 ? -7.494 2.458 -10.116 1.00 49.03 70 GLY A C 1
ATOM 573 O O . GLY A 1 70 ? -8.426 2.896 -9.446 1.00 49.03 70 GLY A O 1
ATOM 574 N N . SER A 1 71 ? -6.233 2.628 -9.720 1.00 47.41 71 SER A N 1
ATOM 575 C CA . SER A 1 71 ? -5.892 3.399 -8.523 1.00 47.41 71 SER A CA 1
ATOM 576 C C . SER A 1 71 ? -4.979 4.565 -8.888 1.00 47.41 71 SER A C 1
ATOM 578 O O . SER A 1 71 ? -3.760 4.410 -8.782 1.00 47.41 71 SER A O 1
ATOM 580 N N . PRO A 1 72 ? -5.513 5.759 -9.202 1.00 49.00 72 PRO A N 1
ATOM 581 C CA . PRO A 1 72 ? -4.726 6.966 -9.016 1.00 49.00 72 PRO A CA 1
ATOM 582 C C . PRO A 1 72 ? -4.392 7.043 -7.524 1.00 49.00 72 PRO A C 1
ATOM 584 O O . PRO A 1 72 ? -5.276 7.164 -6.677 1.00 49.00 72 PRO A O 1
ATOM 587 N N . THR A 1 73 ? -3.117 6.891 -7.172 1.00 58.16 73 THR A N 1
ATOM 588 C CA . THR A 1 73 ? -2.640 7.174 -5.817 1.00 58.16 73 THR A CA 1
ATOM 589 C C . THR A 1 73 ? -2.981 8.627 -5.499 1.00 58.16 73 THR A C 1
ATOM 591 O O . THR A 1 73 ? -2.397 9.513 -6.126 1.00 58.16 73 THR A O 1
ATOM 594 N N . PRO A 1 74 ? -3.871 8.927 -4.534 1.00 46.53 74 PRO A N 1
ATOM 595 C CA . PRO A 1 74 ? -3.958 10.279 -4.036 1.00 46.53 74 PRO A CA 1
ATOM 596 C C . PRO A 1 74 ? -2.723 10.471 -3.166 1.00 46.53 74 PRO A C 1
ATOM 598 O O . PRO A 1 74 ? -2.626 9.930 -2.060 1.00 46.53 74 PRO A O 1
ATOM 601 N N . CYS A 1 75 ? -1.754 11.220 -3.684 1.00 50.19 75 CYS A N 1
ATOM 602 C CA . CYS A 1 75 ? -0.762 11.856 -2.843 1.00 50.19 75 CYS A CA 1
ATOM 603 C C . CYS A 1 75 ? -1.522 12.711 -1.811 1.00 50.19 75 CYS A C 1
ATOM 605 O O . CYS A 1 75 ? -2.120 13.730 -2.138 1.00 50.19 75 CYS A O 1
ATOM 607 N N . GLY A 1 76 ? -1.571 12.240 -0.564 1.00 47.69 76 GLY A N 1
ATOM 608 C CA . GLY A 1 76 ? -2.160 12.968 0.558 1.00 47.69 76 GLY A CA 1
ATOM 609 C C . GLY A 1 76 ? -3.654 12.725 0.780 1.00 47.69 76 GLY A C 1
ATOM 610 O O . GLY A 1 76 ? -4.495 13.543 0.426 1.00 47.69 76 GLY A O 1
ATOM 611 N N . ARG A 1 77 ? -3.998 11.659 1.511 1.00 50.16 77 ARG A N 1
ATOM 612 C CA . ARG A 1 77 ? -5.236 11.642 2.305 1.00 50.16 77 ARG A CA 1
ATOM 613 C C . ARG A 1 77 ? -4.873 11.602 3.784 1.00 50.16 77 ARG A C 1
ATOM 615 O O . ARG A 1 77 ? -4.821 10.540 4.395 1.00 50.16 77 ARG A O 1
ATOM 622 N N . SER A 1 78 ? -4.639 12.778 4.361 1.00 53.84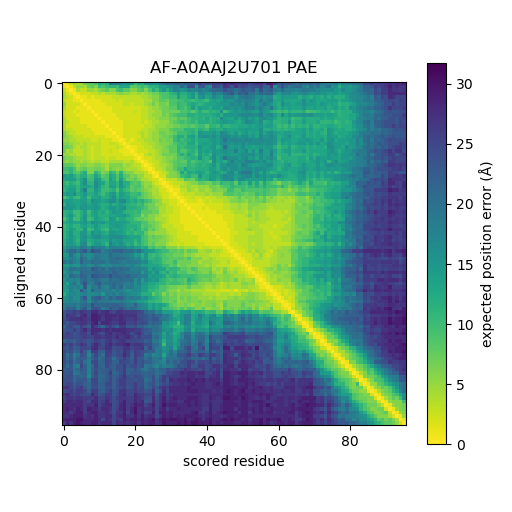 78 SER A N 1
ATOM 623 C CA . SER A 1 78 ? -4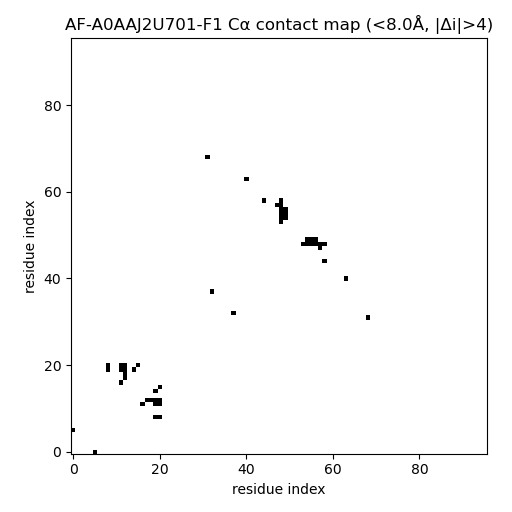.717 12.966 5.809 1.00 53.84 78 SER A CA 1
ATOM 624 C C . SER A 1 78 ? -6.171 12.754 6.216 1.00 53.84 78 SER A C 1
ATOM 626 O O . SER A 1 78 ? -7.003 13.645 6.058 1.00 53.84 78 SER A O 1
ATOM 628 N N . THR A 1 79 ? -6.515 11.561 6.699 1.00 50.44 79 THR A N 1
ATOM 629 C CA . THR A 1 79 ? -7.816 11.332 7.329 1.00 50.44 79 THR A CA 1
ATOM 630 C C . THR A 1 79 ? -7.860 12.147 8.618 1.00 50.44 79 THR A C 1
ATOM 632 O O . THR A 1 79 ? -7.404 11.705 9.674 1.00 50.44 79 THR A O 1
ATOM 635 N N . ARG A 1 80 ? -8.390 13.370 8.545 1.00 44.16 80 ARG A N 1
ATOM 636 C CA . ARG A 1 80 ? -8.946 14.045 9.717 1.00 44.16 80 ARG A CA 1
ATOM 637 C C . ARG A 1 80 ? -10.077 13.134 10.190 1.00 44.16 80 ARG A C 1
ATOM 639 O O . ARG A 1 80 ? -10.995 12.886 9.417 1.00 44.16 80 ARG A O 1
ATOM 646 N N . SER A 1 81 ? -9.951 12.536 11.376 1.00 43.16 81 SER A N 1
ATOM 647 C CA . SER A 1 81 ? -10.977 11.646 11.929 1.00 43.16 81 SER A CA 1
ATOM 648 C C . SER A 1 81 ? -12.332 12.344 11.863 1.00 43.16 81 SER A C 1
ATOM 650 O O . SER A 1 81 ? -12.552 13.328 12.568 1.00 43.16 81 SER A O 1
ATOM 652 N N . SER A 1 82 ? -13.222 11.844 11.009 1.00 39.94 82 SER A N 1
ATOM 653 C CA . SER A 1 82 ? -14.642 12.144 11.092 1.00 39.94 82 SER A CA 1
ATOM 654 C C . SER A 1 82 ? -15.121 11.593 12.426 1.00 39.94 82 SER A C 1
ATOM 656 O O . SER A 1 82 ? -15.118 10.382 12.641 1.00 39.94 82 SER A O 1
ATOM 658 N N . SER A 1 83 ? -15.476 12.483 13.348 1.00 46.62 83 SER A N 1
ATOM 659 C CA . SER A 1 83 ? -16.319 12.130 14.480 1.00 46.62 83 SER A CA 1
ATOM 660 C C . SER A 1 83 ? -17.618 11.580 13.902 1.00 46.62 83 SER A C 1
ATOM 662 O O . SER A 1 83 ? -18.399 12.329 13.315 1.00 46.62 83 SER A O 1
ATOM 664 N N . ALA A 1 84 ? -17.815 10.268 14.004 1.00 38.38 84 ALA A N 1
ATOM 665 C CA . ALA A 1 84 ? -19.115 9.671 13.780 1.00 38.38 84 ALA A CA 1
ATOM 666 C C . ALA A 1 84 ? -20.057 10.250 14.842 1.00 38.38 84 ALA A C 1
ATOM 668 O O . ALA A 1 84 ? -19.947 9.941 16.026 1.00 38.38 84 ALA A O 1
ATOM 669 N N . THR A 1 85 ? -20.929 11.156 14.414 1.00 41.75 85 THR A N 1
ATOM 670 C CA . THR A 1 85 ? -22.105 11.557 15.175 1.00 41.75 85 THR A CA 1
ATOM 671 C C . THR A 1 85 ? -22.982 10.320 15.314 1.00 41.75 85 THR A C 1
ATOM 673 O O . THR A 1 85 ? -23.608 9.893 14.346 1.00 41.75 85 THR A O 1
ATOM 676 N N . SER A 1 86 ? -23.002 9.720 16.502 1.00 46.72 86 SER A N 1
ATOM 677 C CA . SER A 1 86 ? -24.027 8.742 16.861 1.00 46.72 86 SER A CA 1
ATOM 678 C C . SER A 1 86 ? -25.401 9.419 16.784 1.00 46.72 86 SER A C 1
ATOM 680 O O . SER A 1 86 ? -25.564 10.490 17.380 1.00 46.72 86 SER A O 1
ATOM 682 N N . PRO A 1 87 ? -26.405 8.847 16.098 1.00 43.34 87 PRO A N 1
ATOM 683 C CA . PRO A 1 87 ? -27.767 9.327 16.239 1.00 43.34 87 PRO A CA 1
ATOM 684 C C . PRO A 1 87 ? -28.257 8.970 17.645 1.00 43.34 87 PRO A C 1
ATOM 686 O O . PRO A 1 87 ? -28.326 7.807 18.041 1.00 43.34 87 PRO A O 1
ATOM 689 N N . ASN A 1 88 ? -28.550 10.015 18.412 1.00 42.97 88 ASN A N 1
ATOM 690 C CA . ASN A 1 88 ? -29.293 9.947 19.656 1.00 42.97 88 ASN A CA 1
ATOM 691 C C . ASN A 1 88 ? -30.691 9.385 19.354 1.00 42.97 88 ASN A C 1
ATOM 693 O O . ASN A 1 88 ? -31.469 10.020 18.648 1.00 42.97 88 ASN A O 1
ATOM 697 N N . LEU A 1 89 ? -31.002 8.208 19.889 1.00 45.25 89 LEU A N 1
ATOM 698 C CA . LEU A 1 89 ? -32.378 7.766 20.085 1.00 45.25 89 LEU A CA 1
ATOM 699 C C . LEU A 1 89 ? -32.547 7.451 21.566 1.00 45.25 89 LEU A C 1
ATOM 701 O O . LEU A 1 89 ? -32.462 6.311 22.009 1.00 45.25 89 LEU A O 1
ATOM 705 N N . SER A 1 90 ? -32.743 8.517 22.338 1.00 48.16 90 SER A N 1
ATOM 706 C CA . SER A 1 90 ? -33.440 8.432 23.612 1.00 48.16 90 SER A CA 1
ATOM 707 C C . SER A 1 90 ? -34.937 8.342 23.323 1.00 48.16 90 SER A C 1
ATOM 709 O O . SER A 1 90 ? -35.516 9.295 22.807 1.00 48.16 90 SER A O 1
ATOM 711 N N . LEU A 1 91 ? -35.570 7.223 23.667 1.00 47.31 91 LEU A N 1
ATOM 712 C CA . LEU A 1 91 ? -36.997 7.197 23.970 1.00 47.31 91 LEU A CA 1
ATOM 713 C C . LEU A 1 91 ? -37.205 6.380 25.245 1.00 47.31 91 LEU A C 1
ATOM 715 O O . LEU A 1 91 ? -37.026 5.167 25.289 1.00 47.31 91 LEU A O 1
ATOM 719 N N . ASN A 1 92 ? -37.537 7.130 26.289 1.00 42.25 92 ASN A N 1
ATOM 720 C CA . ASN A 1 92 ? -37.998 6.688 27.593 1.00 42.25 92 ASN A CA 1
ATOM 721 C C . ASN A 1 92 ? -39.249 5.799 27.523 1.00 42.25 92 ASN A C 1
ATOM 723 O O . ASN A 1 92 ? -40.137 6.059 26.710 1.00 42.25 92 ASN A O 1
ATOM 727 N N . SER A 1 93 ? -39.370 4.944 28.551 1.00 41.88 93 SER A N 1
ATOM 728 C CA . SER A 1 93 ? -40.588 4.553 29.313 1.00 41.88 93 SER A CA 1
ATOM 729 C C . SER A 1 93 ? -40.897 3.045 29.303 1.00 41.88 93 SER A C 1
ATOM 731 O O . SER A 1 93 ? -40.558 2.358 28.346 1.00 41.88 93 SER A O 1
ATOM 733 N N . PRO A 1 94 ? -41.683 2.534 30.270 1.00 47.91 94 PRO A N 1
ATOM 734 C CA . PRO A 1 94 ? -41.445 2.512 31.714 1.00 47.91 94 PRO A CA 1
ATOM 735 C C . PRO A 1 94 ? -41.551 1.072 32.272 1.00 47.91 94 PRO A C 1
ATOM 737 O O . PRO A 1 94 ? -41.879 0.124 31.560 1.00 47.91 94 PRO A O 1
ATOM 740 N N . MET A 1 95 ? -41.273 0.922 33.568 1.00 40.84 95 MET A N 1
ATOM 741 C CA . MET A 1 95 ? -41.436 -0.324 34.323 1.00 40.84 95 MET A CA 1
ATOM 742 C C . MET A 1 95 ? -42.878 -0.858 34.278 1.00 40.84 95 MET A C 1
ATOM 744 O O . MET A 1 95 ? -43.837 -0.084 34.272 1.00 40.84 95 MET A O 1
ATOM 748 N N . LYS A 1 96 ? -42.998 -2.184 34.295 1.00 51.44 96 LYS A N 1
ATOM 749 C CA . LYS A 1 96 ? -44.207 -2.950 34.600 1.00 51.44 96 LYS A CA 1
ATOM 750 C C . LYS A 1 96 ? -43.895 -3.853 35.780 1.00 51.44 96 LYS A C 1
ATOM 752 O O . LYS A 1 96 ? -42.757 -4.375 35.794 1.00 51.44 96 LYS A O 1
#

Radius of gyration: 24.47 Å; Cα contacts (8 Å, |Δi|>4): 26; chains: 1; bounding box: 62×32×61 Å

Secondary structure (DSSP, 8-state):
--HHHHHHHHHHHHHHTTGGGS-----PPPP-S-HHHHHHHHHHHHS-GGGGT---SS--TTTT-SSSS-----S---------------------

Foldseek 3Di:
DDPVVVVQQVVQCVPPNPVSVDDDDPPDDPDQDDPVLVVVVVVVQPDQVVVVVDPDRHDDCVVSPPDPRPDPDPPDDPPPDDPPDDDDDDDDDDDD

Solvent-accessible surface area (backbone atoms only — not comparable to full-atom values): 6742 Å² total; per-residue (Å²): 134,62,68,72,58,56,51,54,52,52,53,31,33,76,76,46,44,72,72,45,68,53,88,67,84,75,90,65,82,76,84,85,72,54,72,64,59,54,50,52,55,47,54,55,71,72,48,63,42,64,81,69,78,40,102,41,96,62,88,52,71,69,79,79,53,73,76,84,75,82,69,83,78,71,87,79,76,82,77,72,80,76,77,78,77,74,83,86,78,88,78,89,84,80,92,131